Protein AF-A0A6G2DWM9-F1 (afdb_monomer)

Solvent-accessible surface area (backbone atoms only — not comparable to full-atom values): 7710 Å² total; per-residue (Å²): 133,86,78,52,68,69,47,54,53,51,54,50,46,41,54,51,51,48,50,54,28,43,74,73,31,68,68,53,27,62,73,44,46,63,58,46,51,54,57,53,45,56,62,37,93,59,89,86,70,74,57,66,76,90,43,83,70,60,77,87,70,50,94,68,83,80,74,93,68,76,63,86,56,76,83,35,63,44,81,78,49,71,40,79,90,77,72,44,73,44,69,47,77,72,42,92,81,55,70,69,40,76,45,75,49,74,52,83,85,84,42,71,48,76,49,65,39,69,94,117

Foldseek 3Di:
DDDDPLLVFLVVQLVVCLVVQVVVHPVSNVVCVVVSVVSNLLRDPADDDPDPVVHHDDCVPDRDDDGPDDNPDDDFWDFPDADPVVRDTDIDTDHDDDFQDWDWDAHHPGDIDIDTDDPD

Mean predicted aligned error: 5.43 Å

pLDDT: mean 89.18, std 8.25, range [58.06, 97.62]

Radius of gyration: 17.35 Å; Cα contacts (8 Å, |Δi|>4): 112; chains: 1; bounding box: 54×26×42 Å

Structure (mmCIF, N/CA/C/O backbone):
data_AF-A0A6G2DWM9-F1
#
_entry.id   AF-A0A6G2DWM9-F1
#
loop_
_atom_site.group_PDB
_atom_site.id
_atom_site.type_symbol
_atom_site.label_atom_id
_atom_site.label_alt_id
_atom_site.label_comp_id
_atom_site.label_asym_id
_atom_site.label_entity_id
_atom_site.label_seq_id
_atom_site.pdbx_PDB_ins_code
_atom_site.Cartn_x
_atom_site.Cartn_y
_atom_site.Cartn_z
_atom_site.occupancy
_atom_site.B_iso_or_equiv
_atom_site.auth_seq_id
_atom_site.auth_comp_id
_atom_site.auth_asym_id
_atom_site.auth_atom_id
_atom_site.pdbx_PDB_model_num
ATOM 1 N N . ARG A 1 1 ? 15.222 -13.978 9.290 1.00 58.06 1 ARG A N 1
ATOM 2 C CA . ARG A 1 1 ? 14.345 -12.920 9.858 1.00 58.06 1 ARG A CA 1
ATOM 3 C C . ARG A 1 1 ? 12.954 -13.095 9.256 1.00 58.06 1 ARG A C 1
ATOM 5 O O . ARG A 1 1 ? 12.876 -13.161 8.036 1.00 58.06 1 ARG A O 1
ATOM 12 N N . MET A 1 2 ? 11.900 -13.218 10.064 1.00 64.75 2 MET A N 1
ATOM 13 C CA . MET A 1 2 ? 10.524 -13.351 9.559 1.00 64.75 2 MET A CA 1
ATOM 14 C C . MET A 1 2 ? 10.062 -12.010 8.966 1.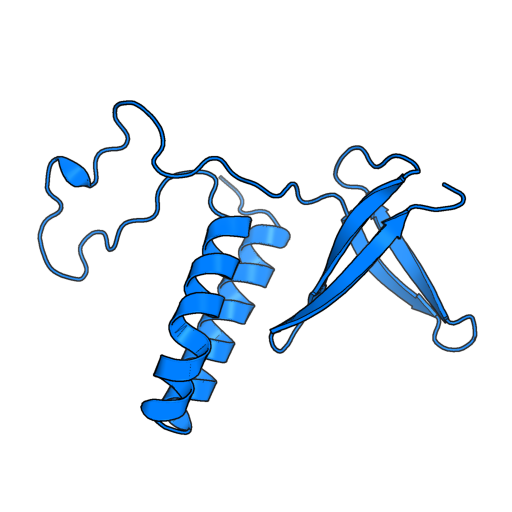00 64.75 2 MET A C 1
ATOM 16 O O . MET A 1 2 ? 10.362 -10.955 9.529 1.00 64.75 2 MET A O 1
ATOM 20 N N . LYS A 1 3 ? 9.408 -12.034 7.802 1.00 78.00 3 LYS A N 1
ATOM 21 C CA . LYS A 1 3 ? 8.793 -10.842 7.201 1.00 78.00 3 LYS A CA 1
ATOM 22 C C . LYS A 1 3 ? 7.462 -10.561 7.910 1.00 78.00 3 LYS A C 1
ATOM 24 O O . LYS A 1 3 ? 6.767 -11.504 8.272 1.00 78.00 3 LYS A O 1
ATOM 29 N N . SER A 1 4 ? 7.136 -9.288 8.145 1.00 86.50 4 SER A N 1
ATOM 30 C CA . SER A 1 4 ? 5.850 -8.901 8.743 1.00 86.50 4 SER A CA 1
ATOM 31 C C . SER A 1 4 ? 4.701 -9.129 7.762 1.00 86.50 4 SER A C 1
ATOM 33 O O . SER A 1 4 ? 4.926 -9.176 6.552 1.00 86.50 4 SER A O 1
ATOM 35 N N . ILE A 1 5 ? 3.471 -9.206 8.279 1.00 88.38 5 ILE A N 1
ATOM 36 C CA . ILE A 1 5 ? 2.276 -9.307 7.436 1.00 88.38 5 ILE A CA 1
ATOM 37 C C . ILE A 1 5 ? 2.180 -8.133 6.458 1.00 88.38 5 ILE A C 1
ATOM 39 O O . ILE A 1 5 ? 2.018 -8.387 5.276 1.00 88.38 5 ILE A O 1
ATOM 43 N N . HIS A 1 6 ? 2.448 -6.903 6.922 1.00 89.75 6 HIS A N 1
ATOM 44 C CA . HIS A 1 6 ? 2.519 -5.690 6.097 1.00 89.75 6 HIS A CA 1
ATOM 45 C C . HIS A 1 6 ? 3.455 -5.848 4.896 1.00 89.75 6 HIS A C 1
ATOM 47 O O . HIS A 1 6 ? 3.098 -5.527 3.774 1.00 89.75 6 HIS A O 1
ATOM 53 N N . TYR A 1 7 ? 4.652 -6.403 5.104 1.00 89.94 7 TYR A N 1
ATOM 54 C CA . TYR A 1 7 ? 5.579 -6.610 3.995 1.00 89.94 7 TYR A CA 1
ATOM 55 C C . TYR A 1 7 ? 5.032 -7.623 2.985 1.00 89.94 7 TYR A C 1
ATOM 57 O O . TYR A 1 7 ? 5.134 -7.414 1.781 1.00 89.94 7 TYR A O 1
ATOM 65 N N . VAL A 1 8 ? 4.485 -8.741 3.468 1.00 91.38 8 VAL A N 1
ATOM 66 C CA . VAL A 1 8 ? 3.994 -9.815 2.596 1.00 91.38 8 VAL A CA 1
ATOM 67 C C . VAL A 1 8 ? 2.762 -9.365 1.811 1.00 91.38 8 VAL A C 1
ATOM 69 O O . VAL A 1 8 ? 2.707 -9.616 0.609 1.00 91.38 8 VAL A O 1
ATOM 72 N N . SER A 1 9 ? 1.807 -8.683 2.446 1.00 91.50 9 SER A N 1
ATOM 73 C CA . SER A 1 9 ? 0.590 -8.185 1.796 1.00 91.50 9 SER A CA 1
ATOM 74 C C . SER A 1 9 ? 0.903 -7.136 0.735 1.00 91.50 9 SER A C 1
ATOM 76 O O . SER A 1 9 ? 0.466 -7.309 -0.399 1.00 91.50 9 SER A O 1
ATOM 78 N N . THR A 1 10 ? 1.701 -6.111 1.050 1.00 92.00 10 THR A N 1
ATOM 79 C CA . THR A 1 10 ? 2.050 -5.053 0.089 1.00 92.00 10 THR A CA 1
ATOM 80 C C . THR A 1 10 ? 2.809 -5.622 -1.103 1.00 92.00 10 THR A C 1
ATOM 82 O O . THR A 1 10 ? 2.386 -5.433 -2.238 1.00 92.00 10 THR A O 1
ATOM 85 N N . VAL A 1 11 ? 3.874 -6.403 -0.873 1.00 92.06 11 VAL A N 1
ATOM 86 C CA . VAL A 1 11 ? 4.660 -6.987 -1.975 1.00 92.06 11 VAL A CA 1
ATOM 87 C C . VAL A 1 11 ? 3.780 -7.881 -2.849 1.00 92.06 11 VAL A C 1
ATOM 89 O O . VAL A 1 11 ? 3.813 -7.767 -4.070 1.00 92.06 11 VAL A O 1
ATOM 92 N N . THR A 1 12 ? 2.954 -8.742 -2.252 1.00 93.25 12 THR A N 1
ATOM 93 C CA . THR A 1 12 ? 2.066 -9.623 -3.026 1.00 93.25 12 THR A CA 1
ATOM 94 C C . THR A 1 12 ? 1.056 -8.821 -3.851 1.00 93.25 12 THR A C 1
ATOM 96 O O . THR A 1 12 ? 0.858 -9.136 -5.023 1.00 93.25 12 THR A O 1
ATOM 99 N N . ASN A 1 13 ? 0.460 -7.769 -3.280 1.00 93.31 13 ASN A N 1
ATOM 100 C CA . ASN A 1 13 ? -0.488 -6.901 -3.980 1.00 93.31 13 ASN A CA 1
ATOM 101 C C . ASN A 1 13 ? 0.189 -6.178 -5.156 1.00 93.31 13 ASN A C 1
ATOM 103 O O . ASN A 1 13 ? -0.320 -6.250 -6.272 1.00 93.31 13 ASN A O 1
ATOM 107 N N . CYS A 1 14 ? 1.368 -5.575 -4.939 1.00 94.25 14 CYS A N 1
ATOM 108 C CA . CYS A 1 14 ? 2.154 -4.902 -5.980 1.00 94.25 14 CYS A CA 1
ATOM 109 C C . CYS A 1 14 ? 2.473 -5.833 -7.147 1.00 94.25 14 CYS A C 1
ATOM 111 O O . CYS A 1 14 ? 2.182 -5.509 -8.295 1.00 94.25 14 CYS A O 1
ATOM 113 N N . TYR A 1 15 ? 3.036 -7.011 -6.873 1.00 94.06 15 TYR A N 1
ATOM 114 C CA . TYR A 1 15 ? 3.398 -7.940 -7.943 1.00 94.06 15 TYR A CA 1
ATOM 115 C C . TYR A 1 15 ? 2.168 -8.493 -8.667 1.00 94.06 15 TYR A C 1
ATOM 117 O O . TYR A 1 15 ? 2.206 -8.633 -9.888 1.00 94.06 15 TYR A O 1
ATOM 125 N N . LYS A 1 16 ? 1.065 -8.767 -7.956 1.00 94.50 16 LYS A N 1
ATOM 126 C CA . LYS A 1 16 ? -0.183 -9.198 -8.597 1.00 94.50 16 LYS A CA 1
ATOM 127 C C . LYS A 1 16 ? -0.726 -8.120 -9.534 1.00 94.50 16 LYS A C 1
ATOM 129 O O . LYS A 1 16 ? -1.010 -8.431 -10.684 1.00 94.50 16 LYS A O 1
ATOM 134 N N . ALA A 1 17 ? -0.808 -6.870 -9.076 1.00 94.31 17 ALA A N 1
ATOM 135 C CA . ALA A 1 17 ? -1.291 -5.756 -9.889 1.00 94.31 17 ALA A CA 1
ATOM 136 C C . ALA A 1 17 ? -0.381 -5.471 -11.091 1.00 94.31 17 ALA A C 1
ATOM 138 O O . ALA A 1 17 ? -0.875 -5.250 -12.192 1.00 94.31 17 ALA A O 1
ATOM 139 N N . ALA A 1 18 ? 0.940 -5.543 -10.905 1.00 95.06 18 ALA A N 1
ATOM 140 C CA . ALA A 1 18 ? 1.915 -5.394 -11.981 1.00 95.06 18 ALA A CA 1
ATOM 141 C C . ALA A 1 18 ? 1.715 -6.442 -13.084 1.00 95.06 18 ALA A C 1
ATOM 143 O O . ALA A 1 18 ? 1.665 -6.103 -14.265 1.00 95.06 18 ALA A O 1
ATOM 144 N N . VAL A 1 19 ? 1.577 -7.714 -12.693 1.00 95.31 19 VAL A N 1
ATOM 145 C CA . VAL A 1 19 ? 1.345 -8.819 -13.630 1.00 95.31 19 VAL A CA 1
ATOM 146 C C . VAL A 1 19 ? -0.007 -8.668 -14.319 1.00 95.31 19 VAL A C 1
ATOM 148 O O . VAL A 1 19 ? -0.064 -8.783 -15.538 1.00 95.31 19 VAL A O 1
ATOM 151 N N . ASP A 1 20 ? -1.074 -8.369 -13.576 1.00 95.06 20 ASP A N 1
ATOM 152 C CA . ASP A 1 20 ? -2.414 -8.193 -14.146 1.00 95.06 20 ASP A CA 1
ATOM 153 C C . ASP A 1 20 ? -2.453 -7.057 -15.170 1.00 95.06 20 ASP A C 1
ATOM 155 O O . ASP A 1 20 ? -2.959 -7.241 -16.275 1.00 95.06 20 ASP A O 1
ATOM 159 N N . ALA A 1 21 ? -1.873 -5.902 -14.832 1.00 95.75 21 ALA A N 1
ATOM 160 C CA . ALA A 1 21 ? -1.826 -4.755 -15.727 1.00 95.75 21 ALA A CA 1
ATOM 161 C C . ALA A 1 21 ? -1.014 -5.057 -16.989 1.00 95.75 21 ALA A C 1
ATOM 163 O O . ALA A 1 21 ? -1.454 -4.723 -18.086 1.00 95.75 21 ALA A O 1
ATOM 164 N N . TYR A 1 22 ? 0.135 -5.729 -16.851 1.00 96.38 22 TYR A N 1
ATOM 165 C CA . TYR A 1 22 ? 0.982 -6.088 -17.989 1.00 96.38 22 TYR A CA 1
ATOM 166 C C . TYR A 1 22 ? 0.332 -7.130 -18.906 1.00 96.38 22 TYR A C 1
ATOM 168 O O . TYR A 1 22 ? 0.451 -7.029 -20.126 1.00 96.38 22 TYR A O 1
ATOM 176 N N . LEU A 1 23 ? -0.371 -8.114 -18.333 1.00 97.00 23 LEU A N 1
ATOM 177 C CA . LEU A 1 23 ? -1.142 -9.096 -19.096 1.00 97.00 23 LEU A CA 1
ATOM 178 C C . LEU A 1 23 ? -2.310 -8.457 -19.853 1.00 97.00 23 LEU A C 1
ATOM 180 O O . LEU A 1 23 ? -2.711 -8.981 -20.890 1.00 97.00 23 LEU A O 1
ATOM 184 N N . GLU A 1 24 ? -2.849 -7.343 -19.355 1.00 97.06 24 GLU A N 1
ATOM 185 C CA . GLU A 1 24 ? -3.878 -6.589 -20.061 1.00 97.06 24 GLU A CA 1
ATOM 186 C C . GLU A 1 24 ? -3.297 -5.731 -21.194 1.00 97.06 24 GLU A C 1
ATOM 188 O O . GLU A 1 24 ? -3.773 -5.810 -22.325 1.00 97.06 24 GLU A O 1
ATOM 193 N N . SER A 1 25 ? -2.278 -4.911 -20.916 1.00 97.62 25 SER A N 1
ATOM 194 C CA . SER A 1 25 ? -1.481 -4.221 -21.941 1.00 97.62 25 SER A CA 1
ATOM 195 C C . SER A 1 25 ? -0.230 -3.562 -21.349 1.00 97.62 25 SER A C 1
ATOM 197 O O . SER A 1 25 ? -0.185 -3.188 -20.175 1.00 97.62 25 SER A O 1
ATOM 199 N N . SER A 1 26 ? 0.770 -3.302 -22.193 1.00 95.69 26 SER A N 1
ATOM 200 C CA . SER A 1 26 ? 1.940 -2.504 -21.804 1.00 95.69 26 SER A CA 1
ATOM 201 C C . SER A 1 26 ? 1.569 -1.090 -21.342 1.00 95.69 26 SER A C 1
ATOM 203 O O . SER A 1 26 ? 2.188 -0.567 -20.422 1.00 95.69 26 SER A O 1
ATOM 205 N N . GLU A 1 27 ? 0.549 -0.482 -21.952 1.00 97.50 27 GLU A N 1
ATOM 206 C CA . GLU A 1 27 ? 0.073 0.868 -21.618 1.00 97.50 27 GLU A CA 1
ATOM 207 C C . GLU A 1 27 ? -0.514 0.920 -20.206 1.00 97.50 27 GLU A C 1
ATOM 209 O O . GLU A 1 27 ? -0.193 1.826 -19.438 1.00 97.50 27 GLU A O 1
ATOM 214 N N . LYS A 1 28 ? -1.313 -0.086 -19.828 1.00 96.06 28 LYS A N 1
ATOM 215 C CA . LYS A 1 28 ? -1.852 -0.185 -18.468 1.00 96.06 28 LYS A CA 1
ATOM 216 C C . LYS A 1 28 ? -0.774 -0.406 -17.422 1.00 96.06 28 LYS A C 1
ATOM 218 O O . LYS A 1 28 ? -0.856 0.183 -16.349 1.00 96.06 28 LYS A O 1
ATOM 223 N N . PHE A 1 29 ? 0.228 -1.229 -17.721 1.00 96.81 29 PHE A N 1
ATOM 224 C CA . PHE A 1 29 ? 1.357 -1.407 -16.815 1.00 96.81 29 PHE A CA 1
ATOM 225 C C . PHE A 1 29 ? 2.122 -0.097 -16.600 1.00 96.81 29 PHE A C 1
ATOM 227 O O . PHE A 1 29 ? 2.361 0.289 -15.458 1.00 96.81 29 PHE A O 1
ATOM 234 N N . GLU A 1 30 ? 2.478 0.607 -17.678 1.00 96.94 30 GLU A N 1
ATOM 235 C CA . GLU A 1 30 ? 3.207 1.874 -17.568 1.00 96.94 30 GLU A CA 1
ATOM 236 C C . GLU A 1 30 ? 2.381 2.950 -16.844 1.00 96.94 30 GLU A C 1
ATOM 238 O O . GLU A 1 30 ? 2.952 3.729 -16.083 1.00 96.94 30 GLU A O 1
ATOM 243 N N . ALA A 1 31 ? 1.049 2.941 -16.982 1.00 95.94 31 ALA A N 1
ATOM 244 C CA . ALA A 1 31 ? 0.162 3.862 -16.271 1.00 95.94 31 ALA A CA 1
ATOM 245 C C . ALA A 1 31 ? 0.200 3.708 -14.738 1.00 95.94 31 ALA A C 1
ATOM 247 O O . ALA A 1 31 ? 0.058 4.708 -14.043 1.00 95.94 31 ALA A O 1
ATOM 248 N N . ILE A 1 32 ? 0.416 2.494 -14.212 1.00 95.19 32 ILE A N 1
ATOM 249 C CA . ILE A 1 32 ? 0.444 2.223 -12.756 1.00 95.19 32 ILE A CA 1
ATOM 250 C C . ILE A 1 32 ? 1.860 2.055 -12.191 1.00 95.19 32 ILE A C 1
ATOM 252 O O . ILE A 1 32 ? 2.047 1.804 -11.002 1.00 95.19 32 ILE A O 1
ATOM 256 N N . LYS A 1 33 ? 2.887 2.122 -13.039 1.00 94.81 33 LYS A N 1
ATOM 257 C CA . LYS A 1 33 ? 4.266 1.768 -12.678 1.00 94.81 33 LYS A CA 1
ATOM 258 C C . LYS A 1 33 ? 4.812 2.590 -11.519 1.00 94.81 33 LYS A C 1
ATOM 260 O O . LYS A 1 33 ? 5.514 2.043 -10.670 1.00 94.81 33 LYS A O 1
ATOM 265 N N . GLN A 1 34 ? 4.502 3.882 -11.492 1.00 94.75 34 GLN A N 1
ATOM 266 C CA . GLN A 1 34 ? 4.942 4.761 -10.416 1.00 94.75 34 GLN A CA 1
ATOM 267 C C . GLN A 1 34 ? 4.225 4.421 -9.102 1.00 94.75 34 GLN A C 1
ATOM 269 O O . GLN A 1 34 ? 4.899 4.253 -8.089 1.00 94.75 34 GLN A O 1
ATOM 274 N N . ASP A 1 35 ? 2.915 4.160 -9.144 1.00 93.31 35 ASP A N 1
ATOM 275 C CA . ASP A 1 35 ? 2.134 3.733 -7.974 1.00 93.31 35 ASP A CA 1
ATOM 276 C C . ASP A 1 35 ? 2.693 2.439 -7.364 1.00 93.31 35 ASP A C 1
ATOM 278 O O . ASP A 1 35 ? 2.843 2.325 -6.149 1.00 93.31 35 ASP A O 1
ATOM 282 N N . LEU A 1 36 ? 3.083 1.470 -8.203 1.00 93.69 36 LEU A N 1
ATOM 283 C CA . LEU A 1 36 ? 3.736 0.232 -7.760 1.00 93.69 36 LEU A CA 1
ATOM 284 C C . LEU A 1 36 ? 5.057 0.504 -7.024 1.00 93.69 36 LEU A C 1
ATOM 286 O O . LEU A 1 36 ? 5.369 -0.163 -6.033 1.00 93.69 36 LEU A O 1
ATOM 290 N N . VAL A 1 37 ? 5.855 1.451 -7.524 1.00 91.75 37 VAL A N 1
ATOM 291 C CA . VAL A 1 37 ? 7.133 1.843 -6.915 1.00 91.75 37 VAL A CA 1
ATOM 292 C C . VAL A 1 37 ? 6.892 2.538 -5.579 1.00 91.75 37 VAL A C 1
ATOM 294 O O . VAL A 1 37 ? 7.545 2.190 -4.593 1.00 91.75 37 VAL A O 1
ATOM 297 N N . ASP A 1 38 ? 5.952 3.475 -5.525 1.00 90.56 38 ASP A N 1
ATOM 298 C CA . ASP A 1 38 ? 5.638 4.230 -4.313 1.00 90.56 38 ASP A CA 1
ATOM 299 C C . ASP A 1 38 ? 5.066 3.326 -3.217 1.00 90.56 38 ASP A C 1
ATOM 301 O O . ASP A 1 38 ? 5.520 3.380 -2.071 1.00 90.56 38 ASP A O 1
ATOM 305 N N . GLU A 1 39 ? 4.197 2.387 -3.584 1.00 91.75 39 GLU A N 1
ATOM 306 C CA . GLU A 1 39 ? 3.647 1.381 -2.676 1.00 91.75 39 GLU A CA 1
ATOM 307 C C . GLU A 1 39 ? 4.746 0.457 -2.111 1.00 91.75 39 GLU A C 1
ATOM 309 O O . GLU A 1 39 ? 4.801 0.169 -0.912 1.00 91.75 39 GLU A O 1
ATOM 314 N N . MET A 1 40 ? 5.722 0.061 -2.938 1.00 90.31 40 MET A N 1
ATOM 315 C CA . MET A 1 40 ? 6.891 -0.701 -2.478 1.00 90.31 40 MET A CA 1
ATOM 316 C C . MET A 1 40 ? 7.767 0.087 -1.493 1.00 90.31 40 MET A C 1
ATOM 318 O O . MET A 1 40 ? 8.363 -0.510 -0.586 1.00 90.31 40 MET A O 1
ATOM 322 N N . TRP A 1 41 ? 7.842 1.412 -1.630 1.00 88.75 41 TRP A N 1
ATOM 323 C CA 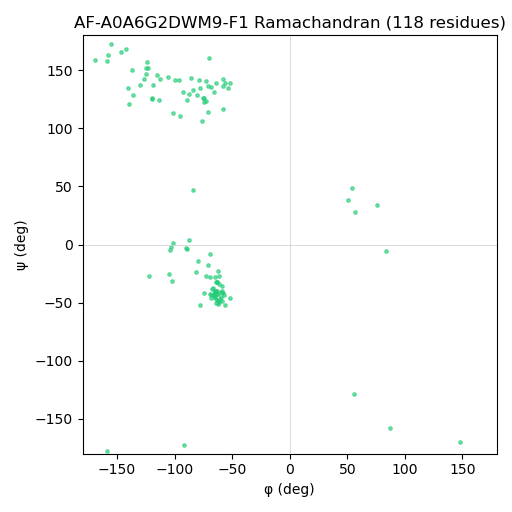. TRP A 1 41 ? 8.578 2.261 -0.694 1.00 88.75 41 TRP A CA 1
ATOM 324 C C . TRP A 1 41 ? 7.914 2.344 0.686 1.00 88.75 41 TRP A C 1
ATOM 326 O O . TRP A 1 41 ? 8.645 2.448 1.673 1.00 88.75 41 TRP A O 1
ATOM 336 N N . LYS A 1 42 ? 6.586 2.185 0.800 1.00 88.88 42 LYS A N 1
ATOM 337 C CA . LYS A 1 42 ? 5.879 2.157 2.099 1.00 88.88 42 LYS A CA 1
ATOM 338 C C . LYS A 1 42 ? 6.337 1.008 3.010 1.00 88.88 42 LYS A C 1
ATOM 340 O O . LYS A 1 42 ? 6.304 1.119 4.236 1.00 88.88 42 LYS A O 1
ATOM 345 N N . VAL A 1 43 ? 6.820 -0.098 2.431 1.00 87.31 43 VAL A N 1
ATOM 346 C CA . VAL A 1 43 ? 7.324 -1.274 3.174 1.00 87.31 43 VAL A CA 1
ATOM 347 C C . VAL A 1 43 ? 8.849 -1.397 3.209 1.00 87.31 43 VAL A C 1
ATOM 349 O O . VAL A 1 43 ? 9.393 -2.295 3.870 1.00 87.31 43 VAL A O 1
ATOM 352 N N . ALA A 1 44 ? 9.565 -0.520 2.506 1.00 82.19 44 ALA A N 1
ATOM 353 C CA . ALA A 1 44 ? 11.012 -0.579 2.380 1.00 82.19 44 ALA A CA 1
ATOM 354 C C . ALA A 1 44 ? 11.707 -0.080 3.660 1.00 82.19 44 ALA A C 1
ATOM 356 O O . ALA A 1 44 ? 11.787 1.108 3.944 1.00 82.19 44 ALA A O 1
ATOM 357 N N . GLN A 1 45 ? 12.277 -1.003 4.442 1.00 74.19 45 GLN A N 1
ATOM 358 C CA . GLN A 1 45 ? 13.112 -0.653 5.609 1.00 74.19 45 GLN A CA 1
ATOM 359 C C . GLN A 1 45 ? 14.551 -0.254 5.236 1.00 74.19 45 GLN A C 1
ATOM 361 O O . GLN A 1 45 ? 15.300 0.247 6.074 1.00 74.19 45 GLN A O 1
ATOM 366 N N . ARG A 1 46 ? 14.955 -0.551 4.000 1.00 76.38 46 ARG A N 1
ATOM 367 C CA . ARG A 1 46 ? 16.270 -0.289 3.409 1.00 76.38 46 ARG A CA 1
ATOM 368 C C . ARG A 1 46 ? 16.076 0.009 1.930 1.00 76.38 46 ARG A C 1
ATOM 370 O O . ARG A 1 46 ? 15.026 -0.324 1.385 1.00 76.38 46 ARG A O 1
ATOM 377 N N . GLU A 1 47 ? 17.100 0.558 1.297 1.00 79.44 47 GLU A N 1
ATOM 378 C CA . GLU A 1 47 ? 17.058 0.819 -0.138 1.00 79.44 47 GLU A CA 1
ATOM 379 C C . GLU A 1 47 ? 16.797 -0.460 -0.935 1.00 79.44 47 GLU A C 1
ATOM 381 O O . GLU A 1 47 ? 17.255 -1.557 -0.585 1.00 79.44 47 GLU A O 1
ATOM 386 N N . LEU A 1 48 ? 16.008 -0.297 -1.991 1.00 80.25 48 LEU A N 1
ATOM 387 C CA . LEU A 1 48 ? 15.726 -1.339 -2.960 1.00 80.25 48 LEU A CA 1
ATOM 388 C C . LEU A 1 48 ? 16.825 -1.334 -4.026 1.00 80.25 48 LEU A C 1
ATOM 390 O O . LEU A 1 48 ? 17.311 -0.279 -4.427 1.00 80.25 48 LEU A O 1
ATOM 394 N N . ALA A 1 49 ? 17.194 -2.522 -4.491 1.00 83.56 49 ALA A N 1
ATOM 395 C CA . ALA A 1 49 ? 18.141 -2.712 -5.578 1.00 83.56 49 ALA A CA 1
ATOM 396 C C . ALA A 1 49 ? 17.618 -3.807 -6.505 1.00 83.56 49 ALA A C 1
ATOM 398 O O . ALA A 1 49 ? 16.972 -4.755 -6.054 1.00 83.56 49 ALA A O 1
ATOM 399 N N . THR A 1 50 ? 17.957 -3.715 -7.788 1.00 87.00 50 THR A N 1
ATOM 400 C CA . THR A 1 50 ? 17.683 -4.769 -8.778 1.00 87.00 50 THR A CA 1
ATOM 401 C C . THR A 1 50 ? 18.528 -6.023 -8.540 1.00 87.00 50 THR A C 1
ATOM 403 O O . THR A 1 50 ? 18.310 -7.051 -9.181 1.00 87.00 50 THR A O 1
ATOM 406 N N . GLY A 1 51 ? 19.491 -5.953 -7.614 1.00 85.94 51 GLY A N 1
ATOM 407 C CA . GLY A 1 51 ? 20.391 -7.048 -7.286 1.00 85.94 51 GLY A CA 1
ATOM 408 C C . GLY A 1 51 ? 21.111 -7.531 -8.538 1.00 85.94 51 GLY A C 1
ATOM 409 O O . GLY A 1 51 ? 21.653 -6.731 -9.290 1.00 85.94 51 GLY A O 1
ATOM 410 N N . PHE A 1 52 ? 21.063 -8.838 -8.778 1.00 88.88 52 PHE A N 1
ATOM 411 C CA . PHE A 1 52 ? 21.764 -9.478 -9.891 1.00 88.88 52 PHE A CA 1
ATOM 412 C C . PHE A 1 52 ? 20.970 -9.510 -11.206 1.00 88.88 52 PHE A C 1
ATOM 414 O O . PHE A 1 52 ? 21.417 -10.127 -12.168 1.00 88.88 52 PHE A O 1
ATOM 421 N N . TYR A 1 53 ? 19.779 -8.901 -11.260 1.00 89.94 53 TYR A N 1
ATOM 422 C CA . TYR A 1 53 ? 18.866 -9.082 -12.395 1.00 89.94 53 TYR A CA 1
ATOM 423 C C . TYR A 1 53 ? 19.411 -8.502 -13.711 1.00 89.94 53 TYR A C 1
ATOM 425 O O . TYR A 1 53 ? 19.319 -9.150 -14.748 1.00 89.94 53 TYR A O 1
ATOM 433 N N . TYR A 1 54 ? 20.013 -7.309 -13.667 1.00 89.62 54 TYR A N 1
ATOM 434 C CA . TYR A 1 54 ? 20.566 -6.629 -14.851 1.00 89.62 54 TYR A CA 1
ATOM 435 C C . TYR A 1 54 ? 22.091 -6.755 -14.984 1.00 89.62 54 TYR A C 1
ATOM 437 O O . TYR A 1 54 ? 22.674 -6.198 -15.911 1.00 89.62 54 TYR A O 1
ATOM 445 N N . GLY A 1 55 ? 22.752 -7.465 -14.069 1.00 90.00 55 GLY A N 1
ATOM 446 C CA . GLY A 1 55 ? 24.206 -7.588 -14.046 1.00 90.00 55 GLY A CA 1
ATOM 447 C C . GLY A 1 55 ? 24.767 -7.734 -12.637 1.00 90.00 55 GLY A C 1
ATOM 448 O O . GLY A 1 55 ? 24.035 -7.937 -11.673 1.00 90.00 55 GLY A O 1
ATOM 449 N N . ILE A 1 56 ? 26.091 -7.648 -12.527 1.00 92.44 56 ILE A N 1
ATOM 450 C CA . ILE A 1 56 ? 26.797 -7.703 -11.244 1.00 92.44 56 ILE A CA 1
ATOM 451 C C . ILE A 1 56 ? 26.589 -6.360 -10.517 1.00 92.44 56 ILE A C 1
ATOM 453 O O . ILE A 1 56 ? 26.894 -5.325 -11.111 1.00 92.44 56 ILE A O 1
ATOM 457 N N . PRO A 1 57 ? 26.107 -6.354 -9.256 1.00 88.81 57 PRO A N 1
ATOM 458 C CA . PRO A 1 57 ? 25.984 -5.138 -8.459 1.00 88.81 57 PRO A CA 1
ATOM 459 C C . PRO A 1 57 ? 27.315 -4.392 -8.330 1.00 88.81 57 PRO A C 1
ATOM 461 O O . PRO A 1 57 ? 28.366 -4.999 -8.114 1.00 88.81 57 PRO A O 1
ATOM 464 N N . SER A 1 58 ? 27.246 -3.072 -8.428 1.00 87.00 58 SER A N 1
ATOM 465 C CA . SER A 1 58 ? 28.351 -2.144 -8.213 1.00 87.00 58 SER A CA 1
ATOM 466 C C . SER A 1 58 ? 28.413 -1.671 -6.752 1.00 87.00 58 SER A C 1
ATOM 468 O O . SER A 1 58 ? 27.685 -2.139 -5.873 1.00 87.00 58 SER A O 1
ATOM 470 N N . GLU A 1 59 ? 29.289 -0.708 -6.472 1.00 84.50 59 GLU A N 1
ATOM 471 C CA . GLU A 1 59 ? 29.326 -0.009 -5.183 1.00 84.50 59 GLU A CA 1
ATOM 472 C C . GLU A 1 59 ? 28.035 0.770 -4.873 1.00 84.50 59 GLU A C 1
ATOM 474 O O . GLU A 1 59 ? 27.708 0.968 -3.706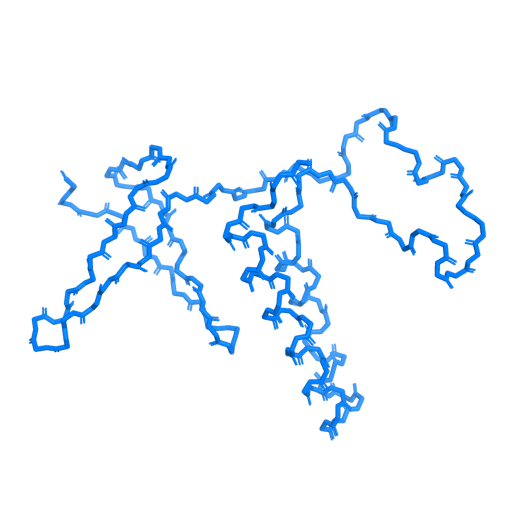 1.00 84.50 59 GLU A O 1
ATOM 479 N N . ASN A 1 60 ? 27.243 1.132 -5.890 1.00 78.81 60 ASN A N 1
ATOM 480 C CA . ASN A 1 60 ? 25.996 1.884 -5.716 1.00 78.81 60 ASN A CA 1
ATOM 481 C C . ASN A 1 60 ? 24.864 1.066 -5.076 1.00 78.81 60 ASN A C 1
ATOM 483 O O . ASN A 1 60 ? 23.881 1.640 -4.612 1.00 78.81 60 ASN A O 1
ATOM 487 N N . GLU A 1 61 ? 24.955 -0.261 -5.065 1.00 80.50 61 GLU A N 1
ATOM 488 C CA . GLU A 1 61 ? 24.005 -1.151 -4.394 1.00 80.50 61 GLU A CA 1
ATOM 489 C C . GLU A 1 61 ? 24.404 -1.439 -2.938 1.00 80.50 61 GLU A C 1
ATOM 491 O O . GLU A 1 61 ? 23.687 -2.135 -2.211 1.00 80.50 61 GLU A O 1
ATOM 496 N N . GLN A 1 62 ? 25.549 -0.914 -2.496 1.00 79.69 62 GLN A N 1
ATOM 497 C CA . GLN A 1 62 ? 25.991 -1.026 -1.116 1.00 79.69 62 GLN A CA 1
ATOM 498 C C . GLN A 1 62 ? 25.226 -0.029 -0.240 1.00 79.69 62 GLN A C 1
ATOM 500 O O . GLN A 1 62 ? 25.085 1.145 -0.563 1.00 79.69 62 GLN A O 1
ATOM 505 N N . LEU A 1 63 ? 24.752 -0.496 0.915 1.00 76.56 63 LEU A N 1
ATOM 506 C CA . LEU A 1 63 ? 23.968 0.302 1.865 1.00 76.56 63 LEU A CA 1
ATOM 507 C C . LEU A 1 63 ? 24.875 1.132 2.790 1.00 76.56 63 LEU A C 1
ATOM 509 O O . LEU A 1 63 ? 24.709 1.109 4.012 1.00 76.56 63 LEU A O 1
ATOM 513 N N . PHE A 1 64 ? 25.871 1.807 2.218 1.00 76.62 64 PHE A N 1
ATOM 514 C CA . PHE A 1 64 ? 26.765 2.705 2.943 1.00 76.62 64 PHE A CA 1
ATOM 515 C C . PHE A 1 64 ? 26.277 4.154 2.829 1.00 76.62 64 PHE A C 1
ATOM 517 O O . PHE A 1 64 ? 25.822 4.585 1.776 1.00 76.62 64 PHE A O 1
ATOM 524 N N . GLY A 1 65 ? 26.402 4.924 3.913 1.00 73.69 65 GLY A N 1
ATOM 525 C CA . GLY A 1 65 ? 26.054 6.347 3.926 1.00 73.69 65 GLY A CA 1
ATOM 526 C C . GLY A 1 65 ? 24.585 6.650 4.243 1.00 73.69 65 GLY A C 1
ATOM 527 O O . GLY A 1 65 ? 23.897 5.886 4.924 1.00 73.69 65 GLY A O 1
ATOM 528 N N . ALA A 1 66 ? 24.137 7.835 3.821 1.00 68.50 66 ALA A N 1
ATOM 529 C CA . ALA A 1 66 ? 22.784 8.319 4.069 1.00 68.50 66 ALA A CA 1
ATOM 530 C C . ALA A 1 66 ? 21.764 7.563 3.207 1.00 68.50 66 ALA A C 1
ATOM 532 O O . ALA A 1 66 ? 22.014 7.285 2.039 1.00 68.50 66 ALA A O 1
ATOM 533 N N . ARG A 1 67 ? 20.597 7.260 3.785 1.00 68.56 67 ARG A N 1
ATOM 534 C CA . ARG A 1 67 ? 19.514 6.575 3.069 1.00 68.56 67 ARG A CA 1
ATOM 535 C C . ARG A 1 67 ? 18.926 7.488 1.990 1.00 68.56 67 ARG A C 1
ATOM 537 O O . ARG A 1 67 ? 18.586 8.628 2.288 1.00 68.56 67 ARG A O 1
ATOM 544 N N . ARG A 1 68 ? 18.702 6.951 0.789 1.00 67.25 68 ARG A N 1
ATOM 545 C CA . ARG A 1 68 ? 18.033 7.621 -0.343 1.00 67.25 68 ARG A CA 1
ATOM 546 C C . ARG A 1 68 ? 16.592 8.030 -0.049 1.00 67.25 68 ARG A C 1
ATOM 548 O O . ARG A 1 68 ? 16.142 9.047 -0.558 1.00 67.25 68 ARG A O 1
ATOM 555 N N . LYS A 1 69 ? 15.869 7.246 0.757 1.00 69.00 69 LYS A N 1
ATOM 556 C CA . LYS A 1 69 ? 14.505 7.567 1.199 1.00 69.00 69 LYS A CA 1
ATOM 557 C C . LYS A 1 69 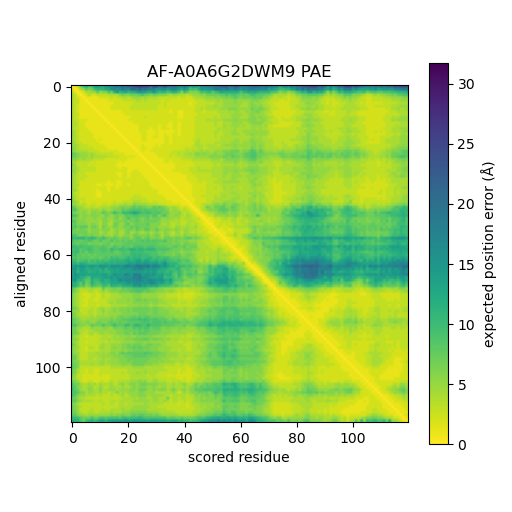? 14.326 7.170 2.661 1.00 69.00 69 LYS A C 1
ATOM 559 O O . LYS A 1 69 ? 14.754 6.091 3.084 1.00 69.00 69 LYS A O 1
ATOM 564 N N . ILE A 1 70 ? 13.728 8.063 3.442 1.00 68.31 70 ILE A N 1
ATOM 565 C CA . ILE A 1 70 ? 13.323 7.785 4.822 1.00 68.31 70 ILE A CA 1
ATOM 566 C C . ILE A 1 70 ? 11.951 7.100 4.745 1.00 68.31 70 ILE A C 1
ATOM 568 O O . ILE A 1 70 ? 11.111 7.574 3.986 1.00 68.31 70 ILE A O 1
ATOM 572 N N . PRO A 1 71 ? 11.709 5.988 5.465 1.00 70.44 71 PRO A N 1
ATOM 573 C CA . PRO A 1 71 ? 10.382 5.381 5.500 1.00 70.44 71 PRO A CA 1
ATOM 574 C C . PRO A 1 71 ? 9.350 6.392 6.015 1.00 70.44 71 PRO A C 1
ATOM 576 O O . PRO A 1 71 ? 9.457 6.843 7.153 1.00 70.44 71 PRO A O 1
ATOM 579 N N . GLU A 1 72 ? 8.382 6.744 5.172 1.00 76.12 72 GLU A N 1
ATOM 580 C CA . GLU A 1 72 ? 7.343 7.740 5.482 1.00 76.12 72 GLU A CA 1
ATOM 581 C C . GLU A 1 72 ? 6.197 7.139 6.305 1.00 76.12 72 GLU A C 1
ATOM 583 O O . GLU A 1 72 ? 5.538 7.843 7.063 1.00 76.12 72 GLU A O 1
ATOM 588 N N . TYR A 1 73 ? 6.007 5.820 6.221 1.00 85.19 73 TYR A N 1
ATOM 589 C CA . TYR A 1 73 ? 4.872 5.130 6.821 1.00 85.19 73 TYR A CA 1
ATOM 590 C C . TYR A 1 73 ? 5.296 4.168 7.926 1.00 85.19 73 TYR A C 1
ATOM 592 O O . TYR A 1 73 ? 6.328 3.488 7.865 1.00 85.19 73 TYR A O 1
ATOM 600 N N . LYS A 1 74 ? 4.429 4.057 8.932 1.00 88.00 74 LYS A N 1
ATOM 601 C CA . LYS A 1 74 ? 4.525 3.062 9.994 1.00 88.00 74 LYS A CA 1
ATOM 602 C C . LYS A 1 74 ? 3.275 2.197 9.961 1.00 88.00 74 LYS A C 1
ATOM 604 O O . LYS A 1 74 ? 2.166 2.696 10.061 1.00 88.00 74 LYS A O 1
ATOM 609 N N . PHE A 1 75 ? 3.451 0.884 9.868 1.00 91.50 75 PHE A N 1
ATOM 610 C CA . PHE A 1 75 ? 2.323 -0.041 9.955 1.00 91.50 75 PHE A CA 1
ATOM 611 C C . PHE A 1 75 ? 1.779 -0.089 11.380 1.00 91.50 75 PHE A C 1
ATOM 613 O O . PHE A 1 75 ? 2.486 -0.551 12.280 1.00 91.50 75 PHE A O 1
ATOM 620 N N . VAL A 1 76 ? 0.548 0.372 11.593 1.00 93.69 76 VAL A N 1
ATOM 621 C CA . VAL A 1 76 ? 0.001 0.541 12.946 1.00 93.69 76 VAL A CA 1
ATOM 622 C C . VAL A 1 76 ? -0.971 -0.542 13.392 1.00 93.69 76 VAL A C 1
ATOM 624 O O . VAL A 1 76 ? -0.968 -0.875 14.576 1.00 93.69 76 VAL A O 1
ATOM 627 N N . ALA A 1 77 ? -1.735 -1.150 12.484 1.00 93.62 77 ALA A N 1
ATOM 628 C CA . ALA A 1 77 ? -2.730 -2.162 12.831 1.00 93.62 77 ALA A CA 1
ATOM 629 C C . ALA A 1 77 ? -3.074 -3.084 11.652 1.00 93.62 77 ALA A C 1
ATOM 631 O O . ALA A 1 77 ? -2.813 -2.763 10.497 1.00 93.62 77 ALA A O 1
ATOM 632 N N . GLU A 1 78 ? -3.683 -4.230 11.956 1.00 94.19 78 GLU A N 1
ATOM 633 C CA . GLU A 1 78 ? -4.304 -5.125 10.973 1.00 94.19 78 GLU A CA 1
ATOM 634 C C . GLU A 1 78 ? -5.804 -5.272 11.253 1.00 94.19 78 GLU A C 1
ATOM 636 O O . GLU A 1 78 ? -6.201 -5.444 12.405 1.00 94.19 78 GLU A O 1
ATOM 641 N N . VAL A 1 79 ? -6.637 -5.239 10.213 1.00 93.44 79 VAL A N 1
ATOM 642 C CA . VAL A 1 79 ? -8.066 -5.559 10.335 1.00 93.44 79 VAL A CA 1
ATOM 643 C C . VAL A 1 79 ? -8.206 -7.071 10.523 1.00 93.44 79 VAL A C 1
ATOM 645 O O . VAL A 1 79 ? -7.702 -7.842 9.707 1.00 93.44 79 VAL A O 1
ATOM 648 N N . VAL A 1 80 ? -8.859 -7.502 11.605 1.00 95.31 80 VAL A N 1
ATOM 649 C CA . VAL A 1 80 ? -9.044 -8.931 11.934 1.00 95.31 80 VAL A CA 1
ATOM 650 C C . VAL A 1 80 ? -10.461 -9.429 11.666 1.00 95.31 80 VAL A C 1
ATOM 652 O O . VAL A 1 80 ? -10.648 -10.619 11.421 1.00 95.31 80 VAL A O 1
ATOM 655 N N . SER A 1 81 ? -11.443 -8.532 11.690 1.00 95.81 81 SER A N 1
ATOM 656 C CA . 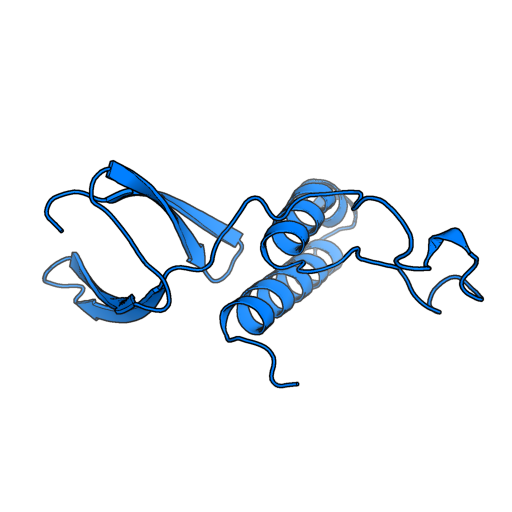SER A 1 81 ? -12.837 -8.813 11.345 1.00 95.81 81 SER A CA 1
ATOM 657 C C . SER A 1 81 ? -13.564 -7.524 10.981 1.00 95.81 81 SER A C 1
ATOM 659 O O . SER A 1 81 ? -13.147 -6.436 11.376 1.00 95.81 81 SER A O 1
ATOM 661 N N . TYR A 1 82 ? -14.657 -7.658 10.239 1.00 94.81 82 TYR A N 1
ATOM 662 C CA . TYR A 1 82 ? -15.546 -6.561 9.879 1.00 94.81 82 TYR A CA 1
ATOM 663 C C . TYR A 1 82 ? -16.995 -7.018 10.045 1.00 94.81 82 TYR A C 1
ATOM 665 O O . TYR A 1 82 ? -17.357 -8.086 9.548 1.00 94.81 82 TYR A O 1
ATOM 673 N N . ASP A 1 83 ? -17.788 -6.235 10.769 1.00 96.19 83 ASP A N 1
ATOM 674 C CA . ASP A 1 83 ? -19.232 -6.409 10.899 1.00 96.19 83 ASP A CA 1
ATOM 675 C C . ASP A 1 83 ? -19.929 -5.503 9.882 1.00 96.19 83 ASP A C 1
ATOM 677 O O . ASP A 1 83 ? -19.905 -4.279 10.011 1.00 96.19 83 ASP A O 1
ATOM 681 N N . ASP A 1 84 ? -20.544 -6.113 8.869 1.00 95.38 84 ASP A N 1
ATOM 682 C CA . ASP A 1 84 ? -21.233 -5.397 7.794 1.00 95.38 84 ASP A CA 1
ATOM 683 C C . ASP A 1 84 ? -22.565 -4.779 8.252 1.00 95.38 84 ASP A C 1
ATOM 685 O O . ASP A 1 84 ? -22.975 -3.741 7.741 1.00 95.38 84 ASP A O 1
ATOM 689 N N . ALA A 1 85 ? -23.234 -5.343 9.261 1.00 96.88 85 ALA A N 1
ATOM 690 C CA . ALA A 1 85 ? -24.483 -4.778 9.769 1.00 96.88 85 ALA A CA 1
ATOM 691 C C . ALA A 1 85 ? -24.224 -3.519 10.608 1.00 96.88 85 ALA A C 1
ATOM 693 O O . ALA A 1 85 ? -24.944 -2.529 10.486 1.00 96.88 85 ALA A O 1
ATOM 694 N N . ALA A 1 86 ? -23.182 -3.553 11.441 1.00 95.44 86 ALA A N 1
ATOM 695 C CA . ALA A 1 86 ? -22.769 -2.424 12.273 1.00 95.44 86 ALA A CA 1
ATOM 696 C C . ALA A 1 86 ? -21.771 -1.481 11.574 1.00 95.44 86 ALA A C 1
ATOM 698 O O . ALA A 1 86 ? -21.366 -0.483 12.167 1.00 95.44 86 ALA A O 1
ATOM 699 N N . GLN A 1 87 ? -21.336 -1.810 10.352 1.00 92.81 87 GLN A N 1
ATOM 700 C CA . GLN A 1 87 ? -20.294 -1.097 9.601 1.00 92.81 87 GLN A CA 1
ATOM 701 C C . GLN A 1 87 ? -19.010 -0.867 10.425 1.00 92.81 87 GLN A C 1
ATOM 703 O O . GLN A 1 87 ? -18.378 0.183 10.341 1.00 92.81 87 GLN A O 1
ATOM 708 N N . THR A 1 88 ? -18.618 -1.849 11.243 1.00 92.94 88 THR A N 1
ATOM 709 C CA . THR A 1 88 ? -17.540 -1.704 12.237 1.00 92.94 88 THR A CA 1
ATOM 710 C C . THR A 1 88 ? -16.400 -2.687 11.980 1.00 92.94 88 THR A C 1
ATOM 712 O O . THR A 1 88 ? -16.601 -3.900 11.923 1.00 92.94 88 THR A O 1
ATOM 715 N N . ALA A 1 89 ? -15.171 -2.175 11.871 1.00 93.06 89 ALA A N 1
ATOM 716 C CA . ALA A 1 89 ? -13.962 -2.988 11.758 1.00 93.06 89 ALA A CA 1
ATOM 717 C C . ALA A 1 89 ? -13.336 -3.245 13.134 1.00 93.06 89 ALA A C 1
ATOM 719 O O . ALA A 1 89 ? -13.075 -2.319 13.896 1.00 93.06 89 ALA A O 1
ATOM 720 N N . THR A 1 90 ? -13.010 -4.500 13.435 1.00 94.25 90 THR A N 1
ATOM 721 C CA . THR A 1 90 ? -12.137 -4.833 14.564 1.00 94.25 90 THR A CA 1
ATOM 722 C C . THR A 1 90 ? -10.693 -4.837 14.085 1.00 94.25 90 THR A C 1
ATOM 724 O O . THR A 1 90 ? -10.334 -5.576 13.162 1.00 94.25 90 THR A O 1
ATOM 727 N N . ILE A 1 91 ? -9.848 -4.044 14.739 1.00 93.31 91 ILE A N 1
ATOM 728 C CA . ILE A 1 91 ? -8.427 -3.925 14.415 1.00 93.31 91 ILE A CA 1
ATOM 729 C C . ILE A 1 91 ? -7.554 -4.500 15.531 1.00 93.31 91 ILE A C 1
ATOM 731 O O . ILE A 1 91 ? -7.839 -4.354 16.716 1.00 93.31 91 ILE A O 1
ATOM 735 N N . ARG A 1 92 ? -6.454 -5.154 15.156 1.00 94.50 92 ARG A N 1
ATOM 736 C CA . ARG A 1 92 ? -5.393 -5.565 16.076 1.00 94.50 92 ARG A CA 1
ATOM 737 C C . ARG A 1 92 ? -4.230 -4.595 15.954 1.00 94.50 92 ARG A C 1
ATOM 739 O O . ARG A 1 92 ? -3.544 -4.556 14.931 1.00 94.50 92 ARG A O 1
ATOM 746 N N . GLN A 1 93 ? -3.990 -3.850 17.025 1.00 93.75 93 GLN A N 1
ATOM 747 C CA . GLN A 1 93 ? -2.891 -2.898 17.112 1.00 93.75 93 GLN A CA 1
ATOM 748 C C . GLN A 1 93 ? -1.525 -3.603 17.03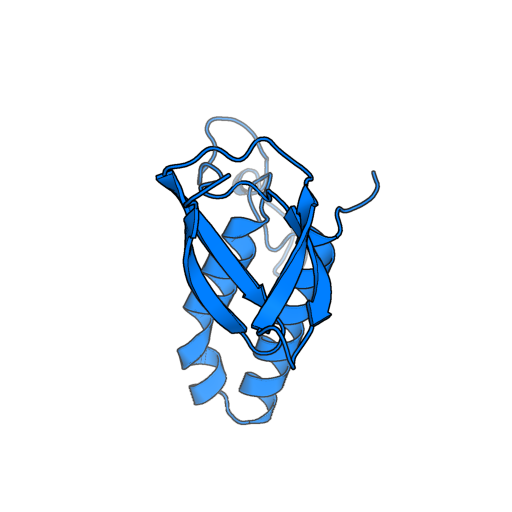3 1.00 93.75 93 GLN A C 1
ATOM 750 O O . GLN A 1 93 ? -1.299 -4.668 17.613 1.00 93.75 93 GLN A O 1
ATOM 755 N N . ARG A 1 94 ? -0.597 -2.991 16.299 1.00 93.00 94 ARG A N 1
ATOM 756 C CA . ARG A 1 94 ? 0.798 -3.424 16.119 1.00 93.00 94 ARG A CA 1
ATOM 757 C C . ARG A 1 94 ? 1.798 -2.352 16.544 1.00 93.00 94 ARG A C 1
ATOM 759 O O . ARG A 1 94 ? 2.910 -2.695 16.933 1.00 93.00 94 ARG A O 1
ATOM 766 N N . ASN A 1 95 ? 1.416 -1.079 16.471 1.00 92.38 95 ASN A N 1
ATOM 767 C CA . ASN A 1 95 ? 2.178 0.065 16.962 1.00 92.38 95 ASN A CA 1
ATOM 768 C C . ASN A 1 95 ? 1.240 1.111 17.582 1.00 92.38 95 ASN A C 1
ATOM 770 O O . ASN A 1 95 ? 0.030 1.024 17.413 1.00 92.38 95 ASN A O 1
ATOM 774 N N . VAL A 1 96 ? 1.812 2.094 18.286 1.00 93.50 96 VAL A N 1
ATOM 775 C CA . VAL A 1 96 ? 1.074 3.231 18.867 1.00 93.50 96 VAL A CA 1
ATOM 776 C C . VAL A 1 96 ? 0.234 3.935 17.797 1.00 93.50 96 VAL A C 1
ATOM 778 O O . VAL A 1 96 ? 0.736 4.172 16.698 1.00 93.50 96 VAL A O 1
ATOM 781 N N . ILE A 1 97 ? -1.013 4.223 18.163 1.00 93.81 97 ILE A N 1
ATOM 782 C CA . ILE A 1 97 ? -2.008 5.016 17.436 1.00 93.81 97 ILE A CA 1
ATOM 783 C C . ILE A 1 97 ? -2.538 6.023 18.457 1.00 93.81 97 ILE A C 1
ATOM 785 O O . ILE A 1 97 ? -2.764 5.631 19.603 1.00 93.81 97 ILE A O 1
ATOM 789 N N . ASN A 1 98 ? -2.704 7.278 18.059 1.00 95.00 98 ASN A N 1
ATOM 790 C CA . ASN A 1 98 ? -3.289 8.338 18.871 1.00 95.00 98 ASN A CA 1
ATOM 791 C C . ASN A 1 98 ? -4.485 8.958 18.145 1.00 95.00 98 ASN A C 1
ATOM 793 O O . ASN A 1 98 ? -4.577 8.915 16.918 1.00 95.00 98 ASN A O 1
ATOM 797 N N . GLU A 1 99 ? -5.375 9.574 18.914 1.00 95.69 99 GLU A N 1
ATOM 798 C CA . GLU A 1 99 ? -6.418 10.437 18.367 1.00 95.69 99 GLU A CA 1
ATOM 799 C C . GLU A 1 99 ? -5.789 11.587 17.560 1.00 95.69 99 GLU A C 1
ATOM 801 O O . GLU A 1 99 ? -4.783 12.176 17.965 1.00 95.69 99 GLU A O 1
ATOM 806 N N . GLY A 1 100 ? -6.355 11.873 16.389 1.00 96.19 100 GLY A N 1
ATOM 807 C CA . GLY A 1 100 ? -5.835 12.843 15.428 1.00 96.19 100 GLY A CA 1
ATOM 808 C C . GLY A 1 100 ? -4.735 12.320 14.495 1.00 96.19 100 GLY A C 1
ATOM 809 O O . GLY A 1 100 ? -4.346 13.047 13.579 1.00 96.19 100 GLY A O 1
ATOM 810 N N . ASP A 1 101 ? -4.242 11.084 14.662 1.00 95.12 101 ASP A N 1
ATOM 811 C CA . ASP A 1 101 ? -3.309 10.490 13.695 1.00 95.12 101 ASP A CA 1
ATOM 812 C C . ASP A 1 101 ? -4.015 10.282 12.339 1.00 95.12 101 ASP A C 1
ATOM 814 O O . ASP A 1 101 ? -5.103 9.702 12.273 1.00 95.12 101 ASP A O 1
ATOM 818 N N . GLN A 1 102 ? -3.382 10.717 11.243 1.00 95.94 102 GLN A N 1
ATOM 819 C CA . GLN A 1 102 ? -3.813 10.358 9.889 1.00 95.94 102 GLN A CA 1
ATOM 820 C C . GLN A 1 102 ? -3.394 8.915 9.601 1.00 95.94 102 GLN A C 1
ATOM 822 O O . GLN A 1 102 ? -2.218 8.560 9.728 1.00 95.94 102 GLN A O 1
ATOM 827 N N . VAL A 1 103 ? -4.348 8.084 9.192 1.00 94.75 103 VAL A N 1
ATOM 828 C CA . VAL A 1 103 ? -4.119 6.675 8.870 1.00 94.75 103 VAL A CA 1
ATOM 829 C C . VAL A 1 103 ? -4.593 6.350 7.461 1.00 94.75 103 VAL A C 1
ATOM 831 O O . VAL A 1 103 ? -5.583 6.890 6.972 1.00 94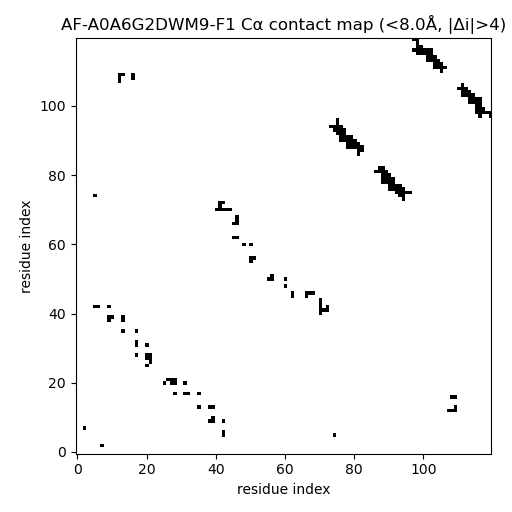.75 103 VAL A O 1
ATOM 834 N N . GLU A 1 104 ? -3.890 5.420 6.823 1.00 94.94 104 GLU A N 1
ATOM 835 C CA . GLU A 1 104 ? -4.259 4.853 5.530 1.00 94.94 104 GLU A CA 1
ATOM 836 C C . GLU A 1 104 ? -4.616 3.373 5.716 1.00 94.94 104 GLU A C 1
ATOM 838 O O . GLU A 1 104 ? -3.820 2.572 6.217 1.00 94.94 104 GLU A O 1
ATOM 843 N N . PHE A 1 105 ? -5.818 3.000 5.289 1.00 93.38 105 PHE A N 1
ATOM 844 C CA . PHE A 1 105 ? -6.196 1.614 5.062 1.00 93.38 105 PHE A CA 1
ATOM 845 C C . PHE A 1 105 ? -5.815 1.235 3.637 1.00 93.38 105 PHE A C 1
ATOM 847 O O . PHE A 1 105 ? -6.208 1.914 2.693 1.00 93.38 105 PHE A O 1
ATOM 854 N N . TYR A 1 106 ? -5.112 0.117 3.481 1.00 92.19 106 TYR A N 1
ATOM 855 C CA . TYR A 1 106 ? -4.783 -0.453 2.178 1.00 92.19 106 TYR A CA 1
ATOM 856 C C . TYR A 1 106 ? -5.301 -1.890 2.085 1.00 92.19 106 TYR A C 1
ATOM 858 O O . TYR A 1 106 ? -5.425 -2.600 3.090 1.00 9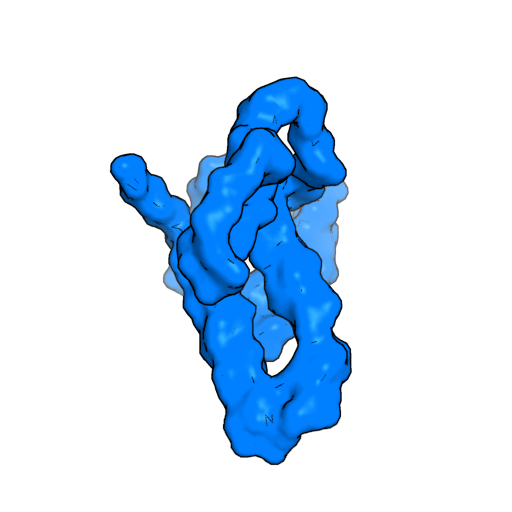2.19 106 TYR A O 1
ATOM 866 N N . GLY A 1 107 ? -5.612 -2.334 0.870 1.00 89.69 107 GLY 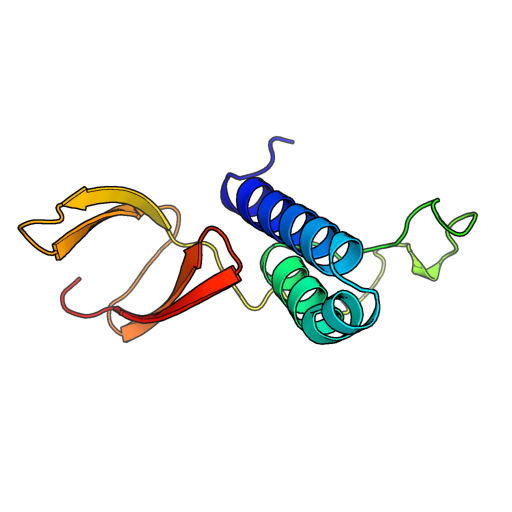A N 1
ATOM 867 C CA . GLY A 1 107 ? -6.176 -3.659 0.652 1.00 89.69 107 GLY A CA 1
ATOM 868 C C . GLY A 1 107 ? -6.005 -4.200 -0.766 1.00 89.69 107 GLY A C 1
ATOM 869 O O . GLY A 1 107 ? -5.374 -3.570 -1.622 1.00 89.69 107 GLY A O 1
ATOM 870 N N . PRO A 1 108 ? -6.556 -5.399 -1.028 1.00 85.56 108 PRO A N 1
ATOM 871 C CA . PRO A 1 108 ? -6.489 -6.039 -2.336 1.00 85.56 108 PRO A CA 1
ATOM 872 C C . PRO A 1 108 ? -6.964 -5.118 -3.466 1.00 85.56 108 PRO A C 1
ATOM 874 O O . PRO A 1 108 ? -7.966 -4.414 -3.330 1.00 85.56 108 PRO A O 1
ATOM 877 N N . GLY A 1 109 ? -6.254 -5.159 -4.596 1.00 82.94 109 GLY A N 1
ATOM 878 C CA . GLY A 1 109 ? -6.608 -4.382 -5.787 1.00 82.94 109 GLY A CA 1
ATOM 879 C C . GLY A 1 109 ? -6.269 -2.895 -5.678 1.00 82.94 109 GLY A C 1
ATOM 880 O O . GLY A 1 109 ? -7.020 -2.076 -6.195 1.00 82.94 109 GLY A O 1
ATOM 881 N N . PHE A 1 110 ? -5.170 -2.553 -4.991 1.00 84.50 110 PHE A N 1
ATOM 882 C CA . PHE A 1 110 ? -4.661 -1.175 -4.866 1.00 84.50 110 PHE A CA 1
ATOM 883 C C . PHE A 1 110 ? -5.660 -0.166 -4.281 1.00 84.50 110 PHE A C 1
ATOM 885 O O . PHE A 1 110 ? -5.600 1.033 -4.550 1.00 84.50 110 PHE A O 1
ATOM 892 N N . ARG A 1 111 ? -6.588 -0.647 -3.451 1.00 87.81 111 ARG A N 1
ATOM 893 C CA . ARG A 1 111 ? -7.555 0.217 -2.777 1.00 87.81 111 ARG A CA 1
ATOM 894 C C . ARG A 1 111 ? -6.911 0.850 -1.560 1.00 87.81 111 ARG A C 1
ATOM 896 O O . ARG A 1 111 ? -6.390 0.128 -0.711 1.00 87.81 111 ARG A O 1
ATOM 903 N N . HIS A 1 112 ? -7.031 2.168 -1.487 1.00 92.00 112 HIS A N 1
ATOM 904 C CA . HIS A 1 112 ? -6.573 2.976 -0.373 1.00 92.00 112 HIS A CA 1
ATOM 905 C C . HIS A 1 112 ? -7.720 3.846 0.128 1.00 92.00 112 HIS A C 1
ATOM 907 O O . HIS A 1 112 ? -8.540 4.324 -0.660 1.00 92.00 112 HIS A O 1
ATOM 913 N N . PHE A 1 113 ? -7.791 4.014 1.440 1.00 93.38 113 PHE A N 1
ATOM 914 C CA . PHE A 1 113 ? -8.726 4.911 2.098 1.00 93.38 113 PHE A CA 1
ATOM 915 C C . PHE A 1 113 ? -8.006 5.603 3.248 1.00 93.38 113 PHE A C 1
ATOM 917 O O . PHE A 1 113 ? -7.496 4.938 4.149 1.00 93.38 113 PHE A O 1
ATOM 924 N N . GLU A 1 114 ? -7.961 6.930 3.205 1.00 95.25 114 GLU A N 1
ATOM 925 C CA . GLU A 1 114 ? -7.362 7.746 4.255 1.00 95.25 114 GLU A CA 1
ATOM 926 C C . GLU A 1 114 ? -8.435 8.310 5.178 1.00 95.25 114 GLU A C 1
ATOM 928 O O . GLU A 1 114 ? -9.515 8.712 4.739 1.00 95.25 114 GLU A O 1
ATOM 933 N N . THR A 1 115 ? -8.125 8.354 6.467 1.00 95.19 115 THR A N 1
ATOM 934 C CA . THR A 1 115 ? -8.991 8.951 7.481 1.00 95.19 115 THR A CA 1
ATOM 935 C C . THR A 1 115 ? -8.168 9.409 8.684 1.00 95.19 115 THR A C 1
ATOM 937 O O . THR A 1 115 ? -6.967 9.143 8.763 1.00 95.19 115 THR A O 1
ATOM 940 N N . TYR A 1 116 ? -8.811 10.106 9.614 1.00 96.19 116 TYR A N 1
ATOM 941 C CA . TYR A 1 116 ? -8.228 10.484 10.895 1.00 96.19 116 TYR A CA 1
ATOM 942 C C . TYR A 1 116 ? -8.819 9.610 11.995 1.00 96.19 116 TYR A C 1
ATOM 944 O O . TYR A 1 116 ? -9.985 9.225 11.938 1.00 96.19 116 TYR A O 1
ATOM 952 N N . ILE A 1 117 ? -7.997 9.268 12.981 1.00 94.31 117 ILE A N 1
ATOM 953 C CA . ILE A 1 117 ? -8.465 8.562 14.169 1.00 94.31 117 ILE A CA 1
ATOM 954 C C . ILE A 1 117 ? -9.229 9.541 15.057 1.00 94.31 117 ILE A C 1
ATOM 956 O O . ILE A 1 117 ? -8.671 10.543 15.502 1.00 94.31 117 ILE A O 1
ATOM 960 N N . GLU A 1 118 ? -10.478 9.211 15.343 1.00 93.25 118 GLU A N 1
ATOM 961 C CA . GLU A 1 118 ? -11.371 9.940 16.243 1.00 93.25 118 GLU A CA 1
ATOM 962 C C . GLU A 1 118 ? -11.887 8.955 17.306 1.00 93.25 118 GLU A C 1
ATOM 964 O O . GLU A 1 118 ? -11.957 7.753 17.037 1.00 93.25 118 GLU A O 1
ATOM 969 N N . ASP A 1 119 ? -12.215 9.447 18.506 1.00 89.19 119 ASP A N 1
ATOM 970 C CA . ASP A 1 119 ? -12.832 8.664 19.592 1.00 89.19 119 ASP A CA 1
ATOM 971 C C . ASP A 1 119 ? -12.068 7.368 19.991 1.00 89.19 119 ASP A C 1
ATOM 973 O O . ASP A 1 119 ? -12.666 6.290 20.087 1.00 89.19 119 ASP A O 1
ATOM 977 N N . LEU A 1 120 ? -10.742 7.455 20.212 1.00 82.81 120 LEU A N 1
ATOM 978 C CA . LEU A 1 120 ? -9.857 6.307 20.521 1.00 82.81 120 LEU A CA 1
ATOM 979 C C . LEU A 1 120 ? -9.939 5.796 21.974 1.00 82.81 120 LEU A C 1
ATOM 981 O O . LEU A 1 120 ? -9.874 6.619 22.916 1.00 82.81 120 LEU A O 1
#

InterPro domains:
  IPR001539 Peptidase U32 [PTHR30217] (1-119)
  IPR032525 Peptidase family U32, C-terminal [PF16325] (72-120)
  IPR060007 Peptidase family U32, N-terminal domain [PF01136] (1-61)

Secondary structure (DSSP, 8-state):
-PPPHHHHHHHHHHHHHHHHHHHH-HHHHHHHHHHHHHHHHHT-SS----TTSSSS--GGGS--SS-SS-------EEEEEEETTTTEEEEEESS---TT-EEEEEETTTEEEEEE----

Organism: Streptococcus pneumoniae (NCBI:txid1313)

Sequence (120 aa):
RMKSIHYVSTVTNCYKAAVDAYLESSEKFEAIKQDLVDEMWKVAQRELATGFYYGIPSENEQLFGARRKIPEYKFVAEVVSYDDAAQTATIRQRNVINEGDQVEFYGPGFRHFETYIEDL